Protein AF-A0A519ZZG5-F1 (afdb_monomer_lite)

Radius of gyration: 14.35 Å; chains: 1; bounding box: 32×20×42 Å

Secondary structure (DSSP, 8-state):
-HHHHHHHHHHHTTTS--EEEEEEEEEEEESSTT-SPEEEEEEEEEEEETTTTEEEEEEEEESSTT---EE--HHHHHHH-SS----

Foldseek 3Di:
DVVVVVVVVVVVCVVAPKDKDKDFAFDQDAPDPPDDHGDGQKIWMWIARVVVRDTPWTWIGGPDPPPDIDTDDPVVVCVRHPDGDDD

pLDDT: mean 92.83, std 6.93, range [48.03, 97.88]

Sequence (87 aa):
MWKSWETKVRKLSQSKPVFVIAGAIYSDQLLKEGHTVVKPDYCYKIIVDPPTGKIVYCLLFPNDNSGKVEELSLTQLKAKLPYPLVP

Structure (mmCIF, N/CA/C/O backbone):
data_AF-A0A519ZZG5-F1
#
_entry.id   AF-A0A519ZZG5-F1
#
loop_
_atom_site.group_PDB
_atom_site.id
_atom_site.type_symbol
_atom_site.label_atom_id
_atom_site.label_alt_id
_atom_site.label_comp_id
_atom_site.label_asym_id
_atom_site.label_entity_id
_atom_site.label_seq_id
_atom_site.pdbx_PDB_ins_code
_atom_site.Cartn_x
_atom_site.Cartn_y
_atom_site.Cartn_z
_atom_site.occupancy
_atom_site.B_iso_or_equiv
_atom_site.auth_seq_id
_atom_site.auth_comp_id
_atom_site.auth_asym_id
_atom_site.auth_atom_id
_atom_site.pdbx_PDB_model_num
ATOM 1 N N . MET A 1 1 ? -9.777 -2.934 -10.221 1.00 89.50 1 MET A N 1
ATOM 2 C CA . MET A 1 1 ? -9.781 -3.249 -8.770 1.00 89.50 1 MET A CA 1
ATOM 3 C C . MET A 1 1 ? -9.541 -2.063 -7.850 1.00 89.50 1 MET A C 1
ATOM 5 O O . MET A 1 1 ? -10.337 -1.884 -6.936 1.00 89.50 1 MET A O 1
ATOM 9 N N . TRP A 1 2 ? -8.502 -1.251 -8.070 1.00 91.25 2 TRP A N 1
ATOM 10 C CA . TRP A 1 2 ? -8.132 -0.124 -7.195 1.00 91.25 2 TRP A CA 1
ATOM 11 C C . TRP A 1 2 ? -9.312 0.771 -6.763 1.00 91.25 2 TRP A C 1
ATOM 13 O O . TRP A 1 2 ? -9.570 0.930 -5.571 1.00 91.25 2 TRP A O 1
ATOM 23 N N . LYS A 1 3 ? -10.107 1.252 -7.731 1.00 93.75 3 LYS A N 1
ATOM 24 C CA . LYS A 1 3 ? -11.297 2.088 -7.489 1.00 93.75 3 LYS A CA 1
ATOM 25 C C . LYS A 1 3 ? -12.341 1.428 -6.575 1.00 93.75 3 LYS A C 1
ATOM 27 O O . LYS A 1 3 ? -12.945 2.103 -5.750 1.00 93.75 3 LYS A O 1
ATOM 32 N N . SER A 1 4 ? -12.542 0.111 -6.684 1.00 95.31 4 SER A N 1
ATOM 33 C CA . SER A 1 4 ? -13.499 -0.618 -5.833 1.00 95.31 4 SER A CA 1
ATOM 34 C C . SER A 1 4 ? -13.079 -0.571 -4.360 1.00 95.31 4 SER A C 1
ATOM 36 O O . SER A 1 4 ? -13.890 -0.277 -3.479 1.00 95.31 4 SER A O 1
ATOM 38 N N . TRP A 1 5 ? -11.782 -0.749 -4.093 1.00 96.19 5 TRP A N 1
ATOM 39 C CA . TRP A 1 5 ? -11.231 -0.615 -2.746 1.00 96.19 5 TRP A CA 1
ATOM 40 C C . TRP A 1 5 ? -11.279 0.821 -2.230 1.00 96.19 5 TRP A C 1
ATOM 42 O O . TRP A 1 5 ? -11.567 1.025 -1.056 1.00 96.19 5 TRP A O 1
ATOM 52 N N . GLU A 1 6 ? -11.091 1.825 -3.087 1.00 96.25 6 GLU A N 1
ATOM 53 C CA . GLU A 1 6 ? -11.305 3.226 -2.700 1.00 96.25 6 GLU A CA 1
ATOM 54 C C . GLU A 1 6 ? -12.748 3.493 -2.286 1.00 96.25 6 GLU A C 1
ATOM 56 O O . GLU A 1 6 ? -12.982 4.136 -1.266 1.00 96.25 6 GLU A O 1
ATOM 61 N N . THR A 1 7 ? -13.726 2.968 -3.026 1.00 97.81 7 THR A N 1
ATOM 62 C CA . THR A 1 7 ? -15.138 3.076 -2.646 1.00 97.81 7 THR A CA 1
ATOM 63 C C . THR A 1 7 ? -15.416 2.360 -1.324 1.00 97.81 7 THR A C 1
ATOM 65 O O . THR A 1 7 ? -16.102 2.919 -0.469 1.00 97.81 7 THR A O 1
ATOM 68 N N . LYS A 1 8 ? -14.862 1.159 -1.116 1.00 96.88 8 LYS A N 1
ATOM 69 C CA . LYS A 1 8 ? -15.007 0.406 0.140 1.00 96.88 8 L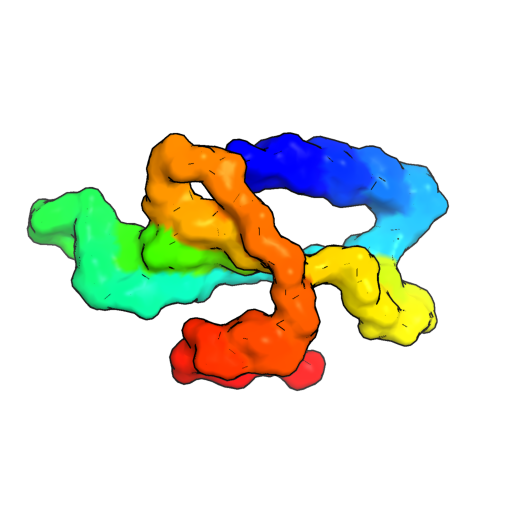YS A CA 1
ATOM 70 C C . LYS A 1 8 ? -14.422 1.170 1.333 1.00 96.88 8 LYS A C 1
ATOM 72 O O . LYS A 1 8 ? -15.105 1.337 2.340 1.00 96.88 8 LYS A O 1
ATOM 77 N N . VAL A 1 9 ? -13.198 1.684 1.207 1.00 96.69 9 VAL A N 1
ATOM 78 C CA . VAL A 1 9 ? -12.528 2.466 2.261 1.00 96.69 9 VAL A CA 1
ATOM 79 C C . VAL A 1 9 ? -13.261 3.782 2.525 1.00 96.69 9 VAL A C 1
ATOM 81 O O . VAL A 1 9 ? -13.420 4.166 3.678 1.00 96.69 9 VAL A O 1
ATOM 84 N N . ARG A 1 10 ? -13.788 4.444 1.488 1.00 97.62 10 ARG A N 1
ATOM 85 C CA . ARG A 1 10 ? -14.591 5.668 1.642 1.00 97.62 10 ARG A CA 1
ATOM 86 C C . ARG A 1 10 ? -15.901 5.423 2.386 1.00 97.62 10 ARG A C 1
ATOM 88 O O . ARG A 1 10 ? -16.323 6.281 3.148 1.00 97.62 10 ARG A O 1
ATOM 95 N N . LYS A 1 11 ? -16.546 4.268 2.188 1.00 97.88 11 LYS A N 1
ATOM 96 C CA . LYS A 1 11 ? -17.718 3.873 2.987 1.00 97.88 11 LYS A CA 1
ATOM 97 C C . LYS A 1 11 ? -17.329 3.632 4.446 1.00 97.88 11 LYS A C 1
ATOM 99 O O . LYS A 1 11 ? -18.001 4.138 5.336 1.00 97.88 11 LYS A O 1
ATOM 104 N N . LEU A 1 12 ? -16.216 2.930 4.686 1.00 95.31 12 LEU A N 1
ATOM 105 C CA . LEU A 1 12 ? -15.687 2.710 6.037 1.00 95.31 12 LEU A CA 1
ATOM 106 C C . LEU A 1 12 ? -15.413 4.040 6.757 1.00 95.31 12 LEU A C 1
ATOM 108 O O . LEU A 1 12 ? -15.807 4.200 7.912 1.00 95.31 12 LEU A O 1
ATOM 112 N N . SER A 1 13 ? -14.830 5.012 6.050 1.00 95.88 13 SER A N 1
ATOM 113 C CA . SER A 1 13 ? -14.485 6.325 6.603 1.00 95.88 13 SER A CA 1
ATOM 114 C C . SER A 1 13 ? -15.687 7.158 7.056 1.00 95.88 13 SER A C 1
ATOM 116 O O . SER A 1 13 ? -15.502 8.101 7.814 1.00 95.88 13 SER A O 1
ATOM 118 N N . GLN A 1 14 ? -16.905 6.845 6.594 1.00 97.44 14 GLN A N 1
ATOM 119 C CA . GLN A 1 14 ? -18.122 7.522 7.063 1.00 97.44 14 GLN A CA 1
ATOM 120 C C . GLN A 1 14 ? -18.546 7.059 8.462 1.00 97.44 14 GLN A C 1
ATOM 122 O O . GLN A 1 14 ? -19.273 7.768 9.145 1.00 97.44 14 GLN A O 1
ATOM 127 N N . SER A 1 15 ? -18.111 5.866 8.882 1.00 95.19 15 SER A N 1
ATOM 128 C CA . SER A 1 15 ? -18.451 5.288 10.191 1.00 95.19 15 SER A CA 1
ATOM 129 C C . SER A 1 15 ? -17.361 5.465 11.246 1.00 95.19 15 SER A C 1
ATOM 131 O O . SER A 1 15 ? -17.664 5.495 12.435 1.00 95.19 15 SER A O 1
ATOM 133 N N . LYS A 1 16 ? -16.091 5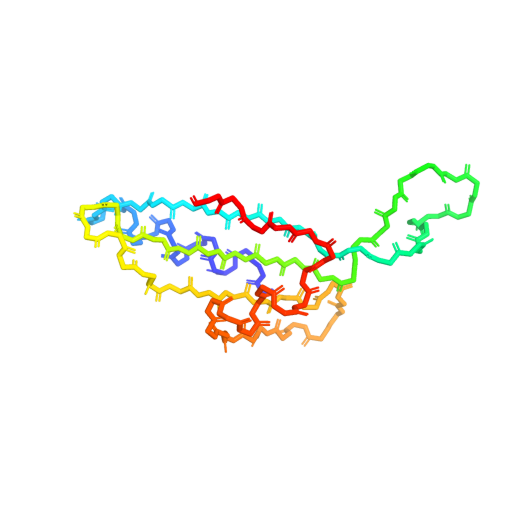.557 10.832 1.00 93.81 16 LYS A N 1
ATOM 134 C CA . LYS A 1 16 ? -14.954 5.710 11.743 1.00 93.81 16 LYS A CA 1
ATOM 135 C C . LYS A 1 16 ? -13.759 6.384 11.063 1.00 93.81 16 LYS A C 1
ATOM 137 O O . LYS A 1 16 ? -13.624 6.270 9.843 1.00 93.81 16 LYS A O 1
ATOM 142 N N . PRO A 1 17 ? -12.851 7.018 11.828 1.00 95.06 17 PRO A N 1
ATOM 143 C CA . PRO A 1 17 ? -11.596 7.523 11.288 1.00 95.06 17 PRO A CA 1
ATOM 144 C C . PRO A 1 17 ? -10.774 6.408 10.633 1.00 95.06 17 PRO A C 1
ATOM 146 O O . PRO A 1 17 ? -10.710 5.283 11.129 1.00 95.06 17 PRO A O 1
ATOM 149 N N . VAL A 1 18 ? -10.116 6.737 9.527 1.00 96.38 18 VAL A N 1
ATOM 150 C CA . VAL A 1 18 ? -9.194 5.848 8.813 1.00 96.38 18 VAL A CA 1
ATOM 151 C C . VAL A 1 18 ? -7.976 6.644 8.379 1.00 96.38 18 VAL A C 1
ATOM 153 O O . VAL A 1 18 ? -8.108 7.738 7.835 1.00 96.38 18 VAL A O 1
ATOM 156 N N . PHE A 1 19 ? -6.795 6.078 8.599 1.00 96.31 19 PHE A N 1
ATOM 157 C CA . PHE A 1 19 ? -5.539 6.601 8.081 1.00 96.31 19 PHE A CA 1
ATOM 158 C C . PHE A 1 19 ? -5.092 5.719 6.918 1.00 96.31 19 PHE A C 1
ATOM 160 O O . PHE A 1 19 ? -5.122 4.491 7.012 1.00 96.31 19 PHE A O 1
ATOM 167 N N . VAL A 1 20 ? -4.736 6.339 5.796 1.00 96.56 20 VAL A N 1
ATOM 168 C CA . VAL A 1 20 ? -4.426 5.629 4.553 1.00 96.56 20 VAL A CA 1
ATOM 169 C C . VAL A 1 20 ? -3.006 5.957 4.132 1.00 96.56 20 VAL A C 1
ATOM 171 O O . VAL A 1 20 ? -2.682 7.115 3.896 1.00 96.56 20 VAL A O 1
ATOM 174 N N . ILE A 1 21 ? -2.191 4.919 3.975 1.00 95.50 21 ILE A N 1
ATOM 175 C CA . ILE A 1 21 ? -0.858 5.003 3.379 1.00 95.50 21 ILE A CA 1
ATOM 176 C C . ILE A 1 21 ? -0.941 4.300 2.030 1.00 95.50 21 ILE A C 1
ATOM 178 O O . ILE A 1 21 ? -1.348 3.143 1.959 1.00 95.50 21 ILE A O 1
ATOM 182 N N . ALA A 1 22 ? -0.574 4.978 0.950 1.00 95.56 22 ALA A N 1
ATOM 183 C CA . ALA A 1 22 ? -0.549 4.390 -0.383 1.00 95.56 22 ALA A CA 1
ATOM 184 C C . ALA A 1 22 ? 0.753 4.748 -1.092 1.00 95.56 22 ALA A C 1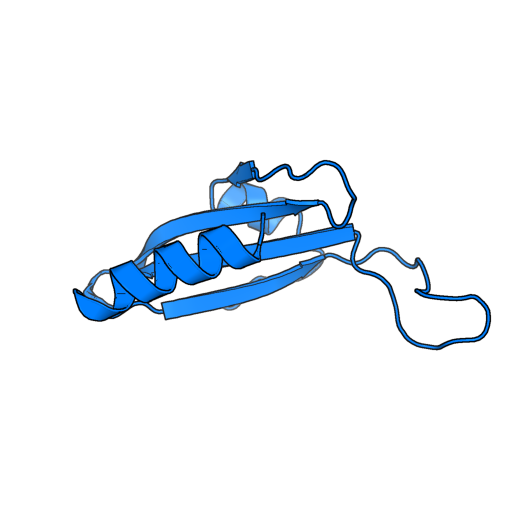
ATOM 186 O O . ALA A 1 22 ? 1.339 5.796 -0.830 1.00 95.56 22 ALA A O 1
ATOM 187 N N . GLY A 1 23 ? 1.195 3.873 -1.986 1.00 94.38 23 GLY A N 1
ATOM 188 C CA . GLY A 1 23 ? 2.421 4.073 -2.743 1.00 94.38 23 GLY A CA 1
ATOM 189 C C . GLY A 1 23 ? 2.559 3.067 -3.872 1.00 94.38 23 GLY A C 1
ATOM 190 O O . GLY A 1 23 ? 1.636 2.300 -4.159 1.00 94.38 23 GLY A O 1
ATOM 191 N N . ALA A 1 24 ? 3.719 3.091 -4.511 1.00 94.25 24 ALA A N 1
ATOM 192 C CA . ALA A 1 24 ? 4.038 2.285 -5.676 1.00 94.25 24 ALA A CA 1
ATOM 193 C C . ALA A 1 24 ? 5.397 1.600 -5.497 1.00 94.25 24 ALA A C 1
ATOM 195 O O . ALA A 1 24 ? 6.288 2.146 -4.852 1.00 94.25 24 ALA A O 1
ATOM 196 N N . ILE A 1 25 ? 5.529 0.406 -6.067 1.00 93.94 25 ILE A N 1
ATOM 197 C CA . ILE A 1 25 ? 6.775 -0.353 -6.167 1.00 93.94 25 ILE A CA 1
ATOM 198 C C . ILE A 1 25 ? 7.190 -0.306 -7.632 1.00 93.94 25 ILE A C 1
ATOM 200 O O . ILE A 1 25 ? 6.385 -0.636 -8.507 1.00 93.94 25 ILE A O 1
ATOM 204 N N . TYR A 1 26 ? 8.414 0.142 -7.879 1.00 92.44 26 TYR A N 1
ATOM 205 C CA . TYR A 1 26 ? 8.933 0.403 -9.215 1.00 92.44 26 TYR A CA 1
ATOM 206 C C . TYR A 1 26 ? 10.073 -0.556 -9.546 1.00 92.44 26 TYR A C 1
ATOM 208 O O . TYR A 1 26 ? 10.921 -0.832 -8.695 1.00 92.44 26 TYR A O 1
ATOM 216 N N . SER A 1 27 ? 10.101 -0.976 -10.802 1.00 86.38 27 SER A N 1
ATOM 217 C CA . SER A 1 27 ? 11.295 -1.383 -11.531 1.00 86.38 27 SER A CA 1
ATOM 218 C C . SER A 1 27 ? 11.780 -0.203 -12.377 1.00 86.38 27 SER A C 1
ATOM 220 O O . SER A 1 27 ? 11.213 0.887 -12.322 1.00 86.38 27 SER A O 1
ATOM 222 N N . ASP A 1 28 ? 12.791 -0.419 -13.213 1.00 85.88 28 ASP A N 1
ATOM 223 C CA . ASP A 1 28 ? 13.335 0.612 -14.105 1.00 85.88 28 ASP A CA 1
ATOM 224 C C . ASP A 1 28 ? 12.544 0.760 -15.423 1.00 85.88 28 ASP A C 1
ATOM 226 O O . ASP A 1 28 ? 13.023 1.348 -16.396 1.00 85.88 28 ASP A O 1
ATOM 230 N N . GLN A 1 29 ? 11.319 0.224 -15.495 1.00 88.69 29 GLN A N 1
ATOM 231 C CA . GLN A 1 29 ? 10.513 0.282 -16.711 1.00 88.69 29 GLN A CA 1
ATOM 232 C C . GLN A 1 29 ? 9.923 1.682 -16.931 1.00 88.69 29 GLN A C 1
ATOM 234 O O . GLN A 1 29 ? 9.020 2.123 -16.221 1.00 88.69 29 GLN A O 1
ATOM 239 N N . LEU A 1 30 ? 10.351 2.362 -17.995 1.00 90.75 30 LEU A N 1
ATOM 240 C CA . LEU A 1 30 ? 9.720 3.605 -18.439 1.00 90.75 30 LEU A CA 1
ATOM 241 C C . LEU A 1 30 ? 8.290 3.362 -18.939 1.00 90.75 30 LEU A C 1
ATOM 243 O O . LEU A 1 30 ? 7.997 2.369 -19.605 1.00 90.75 30 LEU A O 1
ATOM 247 N N . LEU A 1 31 ? 7.401 4.319 -18.671 1.00 89.75 31 LEU A N 1
ATOM 248 C CA . LEU A 1 31 ? 6.023 4.304 -19.166 1.00 89.75 31 LEU A CA 1
ATOM 249 C C . LEU A 1 31 ? 5.970 4.320 -20.701 1.00 89.75 31 LEU A C 1
ATOM 251 O O . LEU A 1 31 ? 5.094 3.699 -21.300 1.00 89.75 31 LEU A O 1
ATOM 255 N N . LYS A 1 32 ? 6.902 5.047 -21.322 1.00 91.19 32 LYS A N 1
ATOM 256 C CA . LYS A 1 32 ? 7.105 5.125 -22.768 1.00 91.19 32 LYS A CA 1
ATOM 257 C C . LYS A 1 32 ? 8.572 5.449 -23.052 1.00 91.19 32 LYS A C 1
ATOM 259 O O . LYS A 1 32 ? 9.176 6.242 -22.333 1.00 91.19 32 LYS A O 1
ATOM 264 N N . GLU A 1 33 ? 9.131 4.855 -24.100 1.00 88.69 33 GLU A N 1
ATOM 265 C CA . GLU A 1 33 ? 10.510 5.109 -24.525 1.00 88.69 33 GLU A CA 1
ATOM 266 C C . GLU A 1 33 ? 10.749 6.604 -24.807 1.00 88.69 33 GLU A C 1
ATOM 268 O O . GLU A 1 33 ? 9.909 7.268 -25.418 1.00 88.69 33 GLU A O 1
ATOM 273 N N . GLY A 1 34 ? 11.871 7.143 -24.317 1.00 90.62 34 GLY A N 1
ATOM 274 C CA . GLY A 1 34 ? 12.220 8.565 -24.432 1.00 90.62 34 GLY A CA 1
ATOM 275 C C . GLY A 1 34 ? 11.545 9.497 -23.413 1.00 90.62 34 GLY A C 1
ATOM 276 O O . GLY A 1 34 ? 11.757 10.706 -23.468 1.00 90.62 34 GLY A O 1
ATOM 277 N N . HIS A 1 35 ? 10.749 8.968 -22.477 1.00 88.81 35 HIS A N 1
ATOM 278 C CA . HIS A 1 35 ? 10.140 9.738 -21.386 1.00 88.81 35 HIS A CA 1
ATOM 279 C C . HIS A 1 35 ? 10.832 9.468 -20.042 1.00 88.81 35 HIS A C 1
ATOM 281 O O . HIS A 1 35 ? 11.509 8.464 -19.870 1.00 88.81 35 HIS A O 1
ATOM 287 N N . THR A 1 36 ? 10.630 10.352 -19.063 1.00 91.75 36 THR A N 1
ATOM 288 C CA . THR A 1 36 ? 11.229 10.247 -17.717 1.00 91.75 36 THR A CA 1
ATOM 289 C C . THR A 1 36 ? 10.323 9.575 -16.683 1.00 91.75 36 THR A C 1
ATOM 291 O O . THR A 1 36 ? 10.755 9.301 -15.567 1.00 91.75 36 THR A O 1
ATOM 294 N N . VAL A 1 37 ? 9.055 9.326 -17.020 1.00 92.19 37 VAL A N 1
ATOM 295 C CA . VAL A 1 37 ? 8.085 8.729 -16.094 1.00 92.19 37 VAL A CA 1
ATOM 296 C C . VAL A 1 37 ? 8.267 7.217 -16.067 1.00 92.19 37 VAL A C 1
ATOM 298 O O . VAL A 1 37 ? 8.108 6.554 -17.092 1.00 92.19 37 VAL A O 1
ATOM 301 N N . VAL A 1 38 ? 8.547 6.677 -14.884 1.00 92.88 38 VAL A N 1
ATOM 302 C CA . VAL A 1 38 ? 8.665 5.237 -14.633 1.00 92.88 38 VAL A CA 1
ATOM 303 C C . VAL A 1 38 ? 7.286 4.652 -14.326 1.00 92.88 38 VAL A C 1
ATOM 305 O O . VAL A 1 38 ? 6.494 5.236 -13.581 1.00 92.88 38 VAL A O 1
ATOM 308 N N . LYS A 1 39 ? 6.982 3.497 -14.912 1.00 92.88 39 LYS A N 1
ATOM 309 C CA . LYS A 1 39 ? 5.761 2.739 -14.657 1.00 92.88 39 LYS A CA 1
ATOM 310 C C . LYS A 1 39 ? 5.956 1.880 -13.394 1.00 92.88 39 LYS A C 1
ATOM 312 O O . LYS A 1 39 ? 6.891 1.090 -13.355 1.00 92.88 39 LYS A O 1
ATOM 317 N N . PRO A 1 40 ? 5.067 1.963 -12.386 1.00 94.38 40 PRO A N 1
ATOM 318 C CA . PRO A 1 40 ? 5.075 1.017 -11.273 1.00 94.38 40 PRO A CA 1
ATOM 319 C C . PRO A 1 40 ? 4.827 -0.417 -11.741 1.00 94.38 40 PRO A C 1
ATOM 321 O O . PRO A 1 40 ? 3.973 -0.628 -12.607 1.00 94.38 40 PRO A O 1
ATOM 324 N N . ASP A 1 41 ? 5.450 -1.396 -11.092 1.00 94.44 41 ASP A N 1
ATOM 325 C CA . ASP A 1 41 ? 5.059 -2.806 -11.213 1.00 94.44 41 ASP A CA 1
ATOM 326 C C . ASP A 1 41 ? 3.865 -3.118 -10.311 1.00 94.44 41 ASP A C 1
ATOM 328 O O . ASP A 1 41 ? 2.980 -3.892 -10.674 1.00 94.44 41 ASP A O 1
ATOM 332 N N . TYR A 1 42 ? 3.824 -2.485 -9.134 1.00 95.62 42 TYR A N 1
ATOM 333 C CA . TYR A 1 42 ? 2.757 -2.654 -8.156 1.00 95.62 42 TYR A CA 1
ATOM 334 C C . TYR A 1 42 ? 2.361 -1.324 -7.523 1.00 95.62 42 TYR A C 1
ATOM 336 O O . TYR A 1 42 ? 3.180 -0.425 -7.352 1.00 95.62 42 TYR A O 1
ATOM 344 N N . CYS A 1 43 ? 1.117 -1.242 -7.069 1.00 96.06 43 CYS A N 1
ATOM 345 C CA . CYS A 1 43 ? 0.651 -0.228 -6.131 1.00 96.06 43 CYS A CA 1
ATOM 346 C C . CYS A 1 43 ? 0.257 -0.909 -4.823 1.00 96.06 43 CYS A C 1
ATOM 348 O O . CYS A 1 43 ? -0.294 -2.006 -4.842 1.00 96.06 43 CYS A O 1
ATOM 350 N N . TYR A 1 44 ? 0.480 -0.263 -3.684 1.00 96.69 44 TYR A N 1
ATOM 351 C CA . TYR A 1 44 ? 0.036 -0.772 -2.388 1.00 96.69 44 TYR A CA 1
ATOM 352 C C . TYR A 1 44 ? -0.838 0.237 -1.652 1.00 96.69 44 TYR A C 1
ATOM 354 O O . TYR A 1 44 ? -0.782 1.446 -1.893 1.00 96.69 44 TYR A O 1
ATOM 362 N N . LYS A 1 45 ? -1.663 -0.273 -0.736 1.00 96.94 45 LYS A N 1
ATOM 363 C CA . LYS A 1 45 ? -2.507 0.534 0.145 1.00 96.94 45 LYS A CA 1
ATOM 364 C C . LYS A 1 45 ? -2.635 -0.125 1.512 1.00 96.94 45 LYS A C 1
ATOM 366 O O . LYS A 1 45 ? -3.064 -1.270 1.612 1.00 96.94 45 LYS A O 1
ATOM 371 N N . ILE A 1 46 ? -2.304 0.620 2.555 1.00 97.00 46 ILE A N 1
ATOM 372 C CA . ILE A 1 46 ? -2.417 0.219 3.953 1.00 97.00 46 ILE A CA 1
ATOM 373 C C . ILE A 1 46 ? -3.481 1.101 4.591 1.00 97.00 46 ILE A C 1
ATOM 375 O O . ILE A 1 46 ? -3.425 2.328 4.499 1.00 97.00 46 ILE A O 1
ATOM 379 N N . ILE A 1 47 ? -4.464 0.466 5.213 1.00 97.06 47 ILE A N 1
ATOM 380 C CA . ILE A 1 47 ? -5.549 1.119 5.933 1.00 97.06 47 ILE A CA 1
ATOM 381 C C . ILE A 1 47 ? -5.333 0.850 7.410 1.00 97.06 47 ILE A C 1
ATOM 383 O O . ILE A 1 47 ? -5.308 -0.306 7.827 1.00 97.06 47 ILE A O 1
ATOM 387 N N . VAL A 1 48 ? -5.189 1.913 8.186 1.00 96.38 48 VAL A N 1
ATOM 388 C CA . VAL A 1 48 ? -4.938 1.859 9.623 1.00 96.38 48 VAL A CA 1
ATOM 389 C C . VAL A 1 48 ? -6.124 2.469 10.351 1.00 96.38 48 VAL A C 1
ATOM 391 O O . VAL A 1 48 ? -6.677 3.484 9.924 1.00 96.38 48 VAL A O 1
ATOM 394 N N . ASP A 1 49 ? -6.522 1.828 11.441 1.00 95.31 49 ASP A N 1
ATOM 395 C CA . ASP A 1 49 ? -7.427 2.373 12.442 1.00 95.31 49 ASP A CA 1
ATOM 396 C C . ASP A 1 49 ? -6.621 3.334 13.338 1.00 95.31 49 ASP A C 1
ATOM 398 O O . ASP A 1 49 ? -5.797 2.865 14.126 1.00 95.31 49 ASP A O 1
ATOM 402 N N . PRO A 1 50 ? -6.778 4.664 13.202 1.00 94.50 50 PRO A N 1
ATOM 403 C CA . PRO A 1 50 ? -5.884 5.617 13.860 1.00 94.50 50 PRO A CA 1
ATOM 404 C C . PRO A 1 50 ? -5.917 5.546 15.395 1.00 94.50 50 PRO A C 1
ATOM 406 O O . PRO A 1 50 ? -4.844 5.574 15.990 1.00 94.50 50 PRO A O 1
ATOM 409 N N . PRO A 1 51 ? -7.090 5.404 16.054 1.00 92.56 51 PRO A N 1
ATOM 410 C CA . PRO A 1 51 ? -7.155 5.267 17.509 1.00 92.56 51 PRO A CA 1
ATOM 411 C C . PRO A 1 51 ? -6.343 4.103 18.076 1.00 92.56 51 PRO A C 1
ATOM 413 O O . PRO A 1 51 ? -5.821 4.202 19.182 1.00 92.56 51 PRO A O 1
ATOM 416 N N . THR A 1 52 ? -6.263 2.988 17.347 1.00 94.62 52 THR A N 1
ATOM 417 C CA . THR A 1 52 ? -5.633 1.756 17.850 1.00 94.62 52 THR A CA 1
ATOM 418 C C . THR A 1 52 ? -4.291 1.434 17.199 1.00 94.62 52 THR A C 1
ATOM 420 O O . THR A 1 52 ? -3.604 0.520 17.650 1.00 94.62 52 THR A O 1
ATOM 423 N N . GLY A 1 53 ? -3.940 2.115 16.107 1.00 92.44 53 GLY A N 1
ATOM 424 C CA . GLY A 1 53 ? -2.787 1.787 15.266 1.00 92.44 53 GLY A CA 1
ATOM 425 C C . GLY A 1 53 ? -2.915 0.450 14.525 1.00 92.44 53 GLY A C 1
ATOM 426 O O . GLY A 1 53 ? -1.969 0.014 13.870 1.00 92.44 53 GLY A O 1
ATOM 427 N N . LYS A 1 54 ? -4.066 -0.233 14.608 1.00 94.25 54 LYS A N 1
ATOM 428 C CA . LYS A 1 54 ? -4.248 -1.552 13.995 1.00 94.25 54 LYS A CA 1
ATOM 429 C C . LYS A 1 54 ? -4.374 -1.433 12.483 1.00 94.25 54 LYS A C 1
ATOM 431 O O . LYS A 1 54 ? -5.154 -0.632 11.968 1.00 94.25 54 LYS A O 1
ATOM 436 N N . ILE A 1 55 ? -3.658 -2.297 11.771 1.00 95.88 55 ILE A N 1
ATOM 437 C CA . ILE A 1 55 ? -3.821 -2.452 10.326 1.00 95.88 55 ILE A CA 1
ATOM 438 C C . ILE A 1 55 ? -5.142 -3.169 10.068 1.00 95.88 55 ILE A C 1
ATOM 440 O O . ILE A 1 55 ? -5.344 -4.299 10.502 1.00 95.88 55 ILE A O 1
ATOM 444 N N . VAL A 1 56 ? -6.037 -2.486 9.364 1.00 96.06 56 VAL A N 1
ATOM 445 C CA . VAL A 1 56 ? -7.330 -3.012 8.918 1.00 96.06 56 VAL A CA 1
ATOM 446 C C . VAL A 1 56 ? -7.165 -3.769 7.605 1.00 96.06 56 VAL A C 1
ATOM 448 O O . VAL A 1 56 ? -7.751 -4.830 7.445 1.00 96.06 56 VAL A 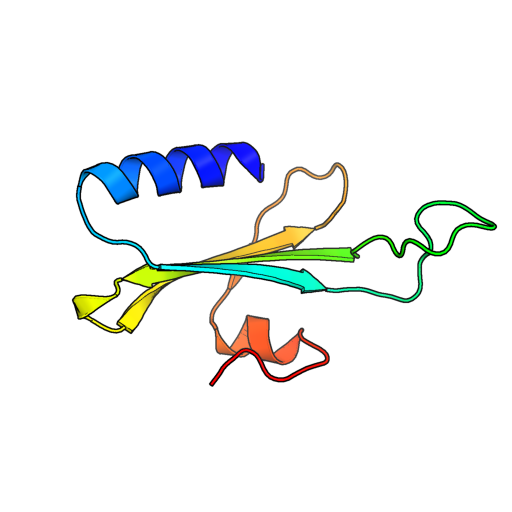O 1
ATOM 451 N N . TYR A 1 57 ? -6.375 -3.217 6.680 1.00 97.06 57 TYR A N 1
ATOM 452 C CA . TYR A 1 57 ? -6.045 -3.841 5.400 1.00 97.06 57 TYR A CA 1
ATOM 453 C C . TYR A 1 57 ? -4.624 -3.472 4.989 1.00 97.06 57 TYR A C 1
ATOM 455 O O . TYR A 1 57 ? -4.200 -2.332 5.182 1.00 97.06 57 TYR A O 1
ATOM 463 N N . CYS A 1 58 ? -3.916 -4.401 4.359 1.00 97.44 58 CYS A N 1
ATOM 464 C CA . CYS A 1 58 ? -2.634 -4.151 3.712 1.00 97.44 58 CYS A CA 1
ATOM 465 C C . CYS A 1 58 ? -2.653 -4.861 2.357 1.00 97.44 58 CYS A C 1
ATOM 467 O O . CYS A 1 58 ? -2.637 -6.083 2.273 1.00 97.44 58 CYS A O 1
ATOM 469 N N . LEU A 1 59 ? -2.804 -4.070 1.300 1.00 97.81 59 LEU A N 1
ATOM 470 C CA . LEU A 1 59 ? -3.186 -4.535 -0.028 1.00 97.81 59 LEU A CA 1
ATOM 471 C C . LEU A 1 59 ? -2.076 -4.244 -1.028 1.00 97.81 59 LEU A C 1
ATOM 473 O O . LEU A 1 59 ? -1.529 -3.140 -1.028 1.00 97.81 59 LEU A O 1
ATOM 477 N N . LEU A 1 60 ? -1.815 -5.198 -1.914 1.00 97.38 60 LEU A N 1
ATOM 478 C CA . LEU A 1 60 ? -0.911 -5.081 -3.049 1.00 97.38 60 LEU A CA 1
ATOM 479 C C . LEU A 1 60 ? -1.688 -5.321 -4.347 1.00 97.38 60 LEU A C 1
ATOM 481 O O . LEU A 1 60 ? -2.494 -6.243 -4.459 1.00 97.38 60 LEU A O 1
ATOM 485 N N . PHE A 1 61 ? -1.449 -4.469 -5.332 1.00 97.25 61 PHE A N 1
ATOM 486 C CA . PHE A 1 61 ? -2.118 -4.478 -6.623 1.00 97.25 61 PHE A CA 1
ATOM 487 C C . PHE A 1 61 ? -1.052 -4.548 -7.714 1.00 97.25 61 PHE A C 1
ATOM 489 O O . PHE A 1 61 ? -0.299 -3.583 -7.852 1.00 97.25 61 PHE A O 1
ATOM 496 N N . PRO A 1 62 ? -0.980 -5.635 -8.498 1.00 96.00 62 PRO A N 1
ATOM 497 C CA . PRO A 1 62 ? -0.200 -5.643 -9.730 1.00 96.00 62 PRO A CA 1
ATOM 498 C C . PRO A 1 62 ? -0.693 -4.533 -10.666 1.00 96.00 62 PRO A C 1
ATOM 500 O O . PRO A 1 62 ? -1.901 -4.356 -10.847 1.00 96.00 62 PRO A O 1
ATOM 503 N N . ASN A 1 63 ? 0.227 -3.767 -11.251 1.00 94.06 63 ASN A N 1
ATOM 504 C CA . ASN A 1 63 ? -0.089 -2.714 -12.218 1.00 94.06 63 ASN A CA 1
ATOM 505 C C . ASN A 1 63 ? -0.219 -3.300 -13.635 1.00 94.06 63 ASN A C 1
ATOM 507 O O . ASN A 1 63 ? 0.500 -2.945 -14.579 1.00 94.06 63 ASN A O 1
ATOM 511 N N . ASP A 1 64 ? -1.142 -4.251 -13.750 1.00 91.75 64 ASP A N 1
ATOM 512 C CA . ASP A 1 64 ? -1.467 -4.992 -14.958 1.00 91.75 64 ASP A CA 1
ATOM 513 C C . ASP A 1 64 ? -2.994 -5.100 -15.155 1.00 91.75 64 ASP A C 1
ATOM 515 O O . ASP A 1 64 ? -3.804 -4.576 -14.385 1.00 91.75 64 ASP A O 1
ATOM 519 N N . ASN A 1 65 ? -3.401 -5.794 -16.218 1.00 91.69 65 ASN A N 1
ATOM 520 C CA . ASN A 1 65 ? -4.811 -5.995 -16.551 1.00 91.69 65 ASN A CA 1
ATOM 521 C C . ASN A 1 65 ? -5.435 -7.213 -15.846 1.00 91.69 65 ASN A C 1
ATOM 523 O O . ASN A 1 65 ? -6.560 -7.588 -16.168 1.00 91.69 65 ASN A O 1
ATOM 527 N N . SER A 1 66 ? -4.739 -7.846 -14.894 1.00 93.19 66 SER A N 1
ATOM 528 C CA . SER A 1 66 ? -5.235 -9.055 -14.222 1.00 93.19 66 SER A CA 1
ATOM 529 C C . SER A 1 66 ? -6.435 -8.779 -13.321 1.00 93.19 66 SER A C 1
ATOM 531 O O . SER A 1 66 ? -7.193 -9.693 -13.001 1.00 93.19 66 SER A O 1
ATOM 533 N N . GLY A 1 67 ? -6.594 -7.529 -12.868 1.00 90.19 67 GLY A N 1
ATOM 534 C CA . GLY A 1 67 ? -7.618 -7.179 -11.893 1.00 90.19 67 GLY A CA 1
ATOM 535 C C . GLY A 1 67 ? -7.459 -7.949 -10.580 1.00 90.19 67 GLY A C 1
ATOM 536 O O . GLY A 1 67 ? -8.452 -8.185 -9.897 1.00 90.19 67 GLY A O 1
ATOM 537 N N . LYS A 1 68 ? -6.238 -8.354 -10.223 1.00 93.62 68 LYS A N 1
ATOM 538 C CA . LYS A 1 68 ? -5.948 -9.030 -8.958 1.00 93.62 68 LYS A CA 1
ATOM 539 C C . LYS A 1 68 ? -5.696 -8.026 -7.834 1.00 93.62 68 LYS A C 1
ATOM 541 O O . LYS A 1 68 ? -5.385 -6.855 -8.054 1.00 93.62 68 LYS A O 1
ATOM 546 N N . VAL A 1 69 ? -5.879 -8.502 -6.611 1.00 96.25 69 VAL A N 1
ATOM 547 C CA . VAL A 1 69 ? -5.467 -7.832 -5.379 1.00 96.25 69 VAL A CA 1
ATOM 548 C C . VAL A 1 69 ? -4.988 -8.911 -4.423 1.00 96.25 69 VAL A C 1
ATOM 550 O O . VAL A 1 69 ? -5.640 -9.944 -4.280 1.00 96.25 69 VAL A O 1
ATOM 553 N N . GLU A 1 70 ? -3.856 -8.667 -3.787 1.00 96.81 70 GLU A N 1
ATOM 554 C CA . GLU A 1 70 ? -3.305 -9.523 -2.746 1.00 96.81 70 GLU A CA 1
ATOM 555 C C . GLU A 1 70 ? -3.431 -8.801 -1.411 1.00 96.81 70 GLU A C 1
ATOM 557 O O . GLU A 1 70 ? -3.108 -7.618 -1.302 1.00 96.81 70 GLU A O 1
ATOM 562 N N . GLU A 1 71 ? -3.908 -9.504 -0.391 1.00 97.00 71 GLU A N 1
ATOM 563 C CA . GLU A 1 71 ? -3.860 -9.024 0.985 1.00 97.00 71 GLU A CA 1
ATOM 564 C C . GLU A 1 71 ? -2.636 -9.637 1.666 1.00 97.00 71 GLU A C 1
ATOM 566 O O . GLU A 1 71 ? -2.452 -10.853 1.660 1.00 97.00 71 GLU A O 1
ATOM 571 N N . LEU A 1 72 ? -1.770 -8.784 2.205 1.00 96.50 72 LEU A N 1
ATOM 572 C CA . LEU A 1 72 ? -0.483 -9.152 2.783 1.00 96.50 72 LEU A CA 1
ATOM 573 C C . LEU A 1 72 ? -0.413 -8.706 4.241 1.00 96.50 72 LEU A C 1
ATOM 575 O O . LEU A 1 72 ? -1.012 -7.708 4.632 1.00 96.50 72 LEU A O 1
ATOM 579 N N . SER A 1 73 ? 0.418 -9.372 5.037 1.00 95.44 73 SER A N 1
ATOM 580 C CA . SER A 1 73 ? 0.906 -8.774 6.283 1.00 95.44 73 SER A CA 1
ATOM 581 C C . SER A 1 73 ? 1.823 -7.576 5.998 1.00 95.44 73 SER A C 1
ATOM 583 O O . SER A 1 73 ? 2.452 -7.485 4.939 1.00 95.44 73 SER A O 1
ATOM 585 N N . LEU A 1 74 ? 1.975 -6.680 6.980 1.00 93.88 74 LEU A N 1
ATOM 586 C CA . LEU A 1 74 ? 2.911 -5.556 6.868 1.00 93.88 74 LEU A CA 1
ATOM 587 C C . LEU A 1 74 ? 4.349 -6.032 6.629 1.00 93.88 74 LEU A C 1
ATOM 589 O O . LEU A 1 74 ? 5.069 -5.429 5.841 1.00 93.88 74 LEU A O 1
ATOM 593 N N . THR A 1 75 ? 4.763 -7.119 7.286 1.00 94.00 75 THR A N 1
ATOM 594 C CA . THR A 1 75 ? 6.103 -7.702 7.129 1.00 94.00 75 THR A CA 1
ATOM 595 C C . THR A 1 75 ? 6.343 -8.176 5.698 1.00 94.00 75 THR A C 1
ATOM 597 O O . THR A 1 75 ? 7.385 -7.875 5.123 1.00 94.00 75 THR A O 1
ATOM 600 N N . GLN A 1 76 ? 5.363 -8.856 5.093 1.00 95.88 76 GLN A N 1
ATOM 601 C CA . GLN A 1 76 ? 5.446 -9.290 3.695 1.00 95.88 76 GLN A CA 1
ATOM 602 C C . GLN A 1 76 ? 5.507 -8.106 2.727 1.00 95.88 76 GLN A C 1
ATOM 604 O O . GLN A 1 76 ? 6.267 -8.155 1.763 1.00 95.88 76 GLN A O 1
ATOM 609 N N . LEU A 1 77 ? 4.742 -7.037 2.981 1.00 95.12 77 LEU A N 1
ATOM 610 C CA . LEU A 1 77 ? 4.821 -5.826 2.164 1.00 95.12 77 LEU A CA 1
ATOM 611 C C . LEU A 1 77 ? 6.188 -5.144 2.313 1.00 95.12 77 LEU A C 1
ATOM 613 O O . LEU A 1 77 ? 6.809 -4.818 1.309 1.00 95.12 77 LEU A O 1
ATOM 617 N N . LYS A 1 78 ? 6.688 -4.979 3.544 1.00 93.38 78 LYS A N 1
ATOM 618 C CA . LYS A 1 78 ? 8.009 -4.388 3.818 1.00 93.38 78 LYS A CA 1
ATOM 619 C C . LYS A 1 78 ? 9.135 -5.146 3.115 1.00 93.38 78 LYS A C 1
ATOM 621 O O . LYS A 1 78 ? 10.005 -4.509 2.541 1.00 93.38 78 LYS A O 1
ATOM 626 N N . ALA A 1 79 ? 9.081 -6.477 3.085 1.00 93.69 79 ALA A N 1
ATOM 627 C CA . ALA A 1 79 ? 10.064 -7.300 2.378 1.00 93.69 79 ALA A CA 1
ATOM 628 C C . ALA A 1 79 ? 10.072 -7.095 0.849 1.00 93.69 79 ALA A C 1
ATOM 630 O O . ALA A 1 79 ? 11.052 -7.436 0.195 1.00 93.69 79 ALA A O 1
ATOM 631 N N . LYS A 1 80 ? 8.989 -6.557 0.271 1.00 91.44 80 LYS A N 1
ATOM 632 C CA . LYS A 1 80 ? 8.888 -6.234 -1.162 1.00 91.44 80 LYS A CA 1
ATOM 633 C C . LYS A 1 80 ? 9.306 -4.800 -1.490 1.00 91.44 80 LYS A C 1
ATOM 635 O O . LYS A 1 80 ? 9.450 -4.478 -2.666 1.00 91.44 80 LYS A O 1
ATOM 640 N N . LEU A 1 81 ? 9.448 -3.930 -0.490 1.00 90.25 81 LEU A N 1
ATOM 641 C CA . LEU A 1 81 ? 9.783 -2.529 -0.709 1.00 90.25 81 LEU A CA 1
ATOM 642 C C . LEU A 1 81 ? 11.304 -2.348 -0.749 1.00 90.25 81 LEU A C 1
ATOM 644 O O . LEU A 1 81 ? 11.989 -2.817 0.158 1.00 90.25 81 LEU A O 1
ATOM 648 N N . PRO A 1 82 ? 11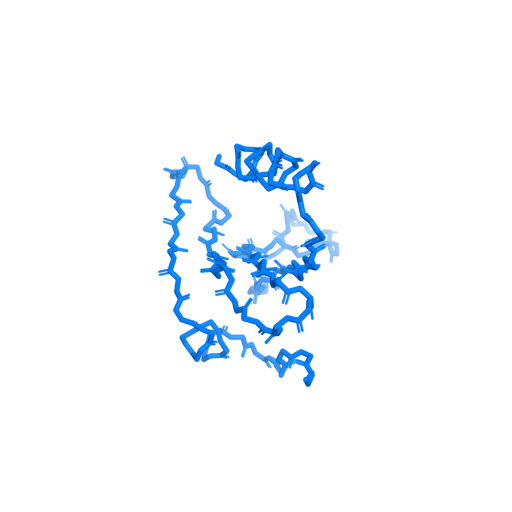.843 -1.616 -1.738 1.00 86.56 82 PRO A N 1
ATOM 649 C CA . PRO A 1 82 ? 13.271 -1.305 -1.789 1.00 86.56 82 PRO A CA 1
ATOM 650 C C . PRO A 1 82 ? 13.677 -0.196 -0.799 1.00 86.56 82 PRO A C 1
ATOM 652 O O . PRO A 1 82 ? 14.825 0.237 -0.783 1.00 86.56 82 PRO A O 1
ATOM 655 N N . TYR A 1 83 ? 12.741 0.290 0.018 1.00 83.00 83 TYR A N 1
ATOM 656 C CA . TYR A 1 83 ? 12.927 1.371 0.980 1.00 83.00 83 TYR A CA 1
ATOM 657 C C . TYR A 1 83 ? 12.152 1.082 2.273 1.00 83.00 83 TYR A C 1
ATOM 659 O O . TYR A 1 83 ? 11.157 0.346 2.253 1.00 83.00 83 TYR A O 1
ATOM 667 N N . PRO A 1 84 ? 12.556 1.673 3.412 1.00 83.12 84 PRO A N 1
ATOM 668 C CA . PRO A 1 84 ? 11.791 1.558 4.641 1.00 83.12 84 PRO A CA 1
ATOM 669 C C . PRO A 1 84 ? 10.428 2.231 4.465 1.00 83.12 84 PRO A C 1
ATOM 671 O O . PRO A 1 84 ? 10.327 3.411 4.128 1.00 83.12 84 PRO A O 1
ATOM 674 N N . LEU A 1 85 ? 9.361 1.470 4.703 1.00 79.25 85 LEU A N 1
ATOM 675 C CA . LEU A 1 85 ? 8.040 2.055 4.887 1.00 79.25 85 LEU A CA 1
ATOM 676 C C . LEU A 1 85 ? 8.094 2.959 6.132 1.00 79.25 85 LEU A C 1
ATOM 678 O O . LEU A 1 85 ? 8.712 2.550 7.115 1.00 79.25 85 LEU A O 1
ATOM 682 N N . VAL A 1 86 ? 7.478 4.147 6.052 1.00 61.44 86 VAL A N 1
ATOM 683 C CA . VAL A 1 86 ? 7.403 5.180 7.113 1.00 61.44 86 VAL A CA 1
ATOM 684 C C . VAL A 1 86 ? 7.384 4.562 8.528 1.00 61.44 86 VAL A C 1
ATOM 686 O O . VAL A 1 86 ? 6.666 3.572 8.706 1.00 61.44 86 VAL A O 1
ATOM 689 N N . PRO A 1 87 ? 8.176 5.102 9.484 1.00 48.03 87 PRO A N 1
ATOM 690 C CA . PRO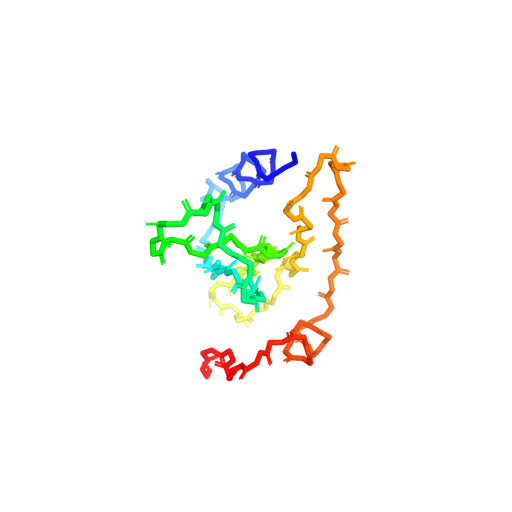 A 1 87 ? 8.347 4.529 10.821 1.00 48.03 87 PRO A CA 1
ATOM 691 C C . PRO A 1 87 ? 7.033 4.305 11.573 1.00 48.03 87 PRO A C 1
ATOM 693 O O . PRO A 1 87 ? 6.108 5.136 11.424 1.00 48.03 87 PRO A O 1
#